Protein AF-A0A7Z9FCZ0-F1 (afdb_monomer_lite)

Structure (mmCIF, N/CA/C/O backbone):
data_AF-A0A7Z9FCZ0-F1
#
_entry.id   AF-A0A7Z9FCZ0-F1
#
loop_
_atom_site.group_PDB
_atom_site.id
_atom_site.type_symbol
_atom_site.label_atom_id
_atom_site.label_alt_id
_atom_site.label_comp_id
_atom_site.label_asym_id
_atom_site.label_entity_id
_atom_site.label_seq_id
_atom_site.pdbx_PDB_ins_code
_atom_site.Cartn_x
_atom_site.Cartn_y
_atom_site.Cartn_z
_atom_site.occupancy
_atom_site.B_iso_or_equiv
_atom_site.auth_seq_id
_atom_site.auth_comp_id
_atom_site.auth_asym_id
_atom_site.auth_atom_id
_atom_site.pdbx_PDB_model_num
ATOM 1 N N . MET A 1 1 ? 0.959 0.748 40.251 1.00 44.72 1 MET A N 1
ATOM 2 C CA . MET A 1 1 ? 0.040 1.070 39.130 1.00 44.72 1 MET A CA 1
ATOM 3 C C . MET A 1 1 ? 0.692 1.973 38.069 1.00 44.72 1 MET A C 1
ATOM 5 O O . MET A 1 1 ? 0.013 2.817 37.505 1.00 44.72 1 MET A O 1
ATOM 9 N N . LYS A 1 2 ? 1.994 1.824 37.773 1.00 45.88 2 LYS A N 1
ATOM 10 C CA . LYS A 1 2 ? 2.674 2.591 36.705 1.00 45.88 2 LYS A CA 1
ATOM 11 C C . LYS A 1 2 ? 3.255 1.706 35.593 1.00 45.88 2 LYS A C 1
ATOM 13 O O . LYS A 1 2 ? 3.647 2.221 34.556 1.00 45.88 2 LYS A O 1
ATOM 18 N N . ASP A 1 3 ? 3.238 0.386 35.776 1.00 45.72 3 ASP A N 1
ATOM 19 C CA . ASP A 1 3 ? 3.978 -0.543 34.913 1.00 45.72 3 ASP A CA 1
ATOM 20 C C . ASP A 1 3 ? 3.129 -1.150 33.781 1.00 45.72 3 ASP A C 1
ATOM 22 O O . ASP A 1 3 ? 3.671 -1.578 32.771 1.00 45.72 3 ASP A O 1
ATOM 26 N N . LEU A 1 4 ? 1.796 -1.083 33.878 1.00 50.44 4 LEU A N 1
ATOM 27 C CA . LEU A 1 4 ? 0.862 -1.572 32.846 1.00 50.44 4 LEU A CA 1
ATOM 28 C C . LEU A 1 4 ? 0.690 -0.616 31.651 1.00 50.44 4 LEU A C 1
ATOM 30 O O . LEU A 1 4 ? 0.160 -1.004 30.612 1.00 50.44 4 LEU A O 1
ATOM 34 N N . GLN A 1 5 ? 1.137 0.638 31.775 1.00 45.31 5 GLN A N 1
ATOM 35 C CA . GLN A 1 5 ? 1.022 1.626 30.696 1.00 45.31 5 GLN A CA 1
ATOM 36 C C . GLN A 1 5 ? 2.144 1.505 29.654 1.00 45.31 5 GLN A C 1
ATOM 38 O O . GLN A 1 5 ? 1.934 1.871 28.502 1.00 45.31 5 GLN A O 1
ATOM 43 N N . ARG A 1 6 ? 3.306 0.933 30.010 1.00 40.75 6 ARG A N 1
ATOM 44 C CA . ARG A 1 6 ? 4.432 0.782 29.070 1.00 40.75 6 ARG A CA 1
ATOM 45 C C . ARG A 1 6 ? 4.259 -0.355 28.067 1.00 40.75 6 ARG A C 1
ATOM 47 O O . ARG A 1 6 ? 4.823 -0.275 26.983 1.00 40.75 6 ARG A O 1
ATOM 54 N N . GLU A 1 7 ? 3.481 -1.388 28.382 1.00 40.19 7 GLU A N 1
ATOM 55 C CA . GLU A 1 7 ? 3.281 -2.509 27.449 1.00 40.19 7 GLU A CA 1
ATOM 56 C C . GLU A 1 7 ? 2.346 -2.154 26.281 1.00 40.19 7 GLU A C 1
ATOM 58 O O . GLU A 1 7 ? 2.500 -2.695 25.187 1.00 40.19 7 GLU A O 1
ATOM 63 N N . ASN A 1 8 ? 1.435 -1.190 26.463 1.00 42.41 8 ASN A N 1
ATOM 64 C CA . ASN A 1 8 ? 0.514 -0.767 25.402 1.00 42.41 8 ASN A CA 1
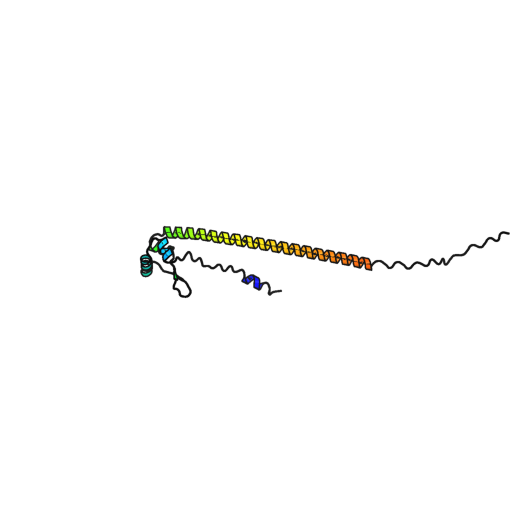ATOM 65 C C . ASN A 1 8 ? 1.132 0.220 24.394 1.00 42.41 8 ASN A C 1
ATOM 67 O O . ASN A 1 8 ? 0.660 0.298 23.261 1.00 42.41 8 ASN A O 1
ATOM 71 N N . GLU A 1 9 ? 2.208 0.932 24.746 1.00 40.06 9 GLU A N 1
ATOM 72 C CA . GLU A 1 9 ? 2.898 1.827 23.800 1.00 40.06 9 GLU A CA 1
ATOM 73 C C . GLU A 1 9 ? 3.784 1.075 22.795 1.00 40.06 9 GLU A C 1
ATOM 75 O O . GLU A 1 9 ? 4.029 1.569 21.695 1.00 40.06 9 GLU A O 1
ATOM 80 N N . VAL A 1 10 ? 4.231 -0.143 23.119 1.00 42.66 10 VAL A N 1
ATOM 81 C CA . VAL A 1 10 ? 5.144 -0.908 22.249 1.00 42.66 10 VAL A CA 1
ATOM 82 C C . VAL A 1 10 ? 4.412 -1.572 21.070 1.00 42.66 10 VAL A C 1
ATOM 84 O O . VAL A 1 10 ? 5.037 -1.886 20.060 1.00 42.66 10 VAL A O 1
ATOM 87 N N . GLN A 1 11 ? 3.085 -1.739 21.133 1.00 42.06 11 GLN A N 1
ATOM 88 C CA . GLN A 1 11 ? 2.308 -2.417 20.078 1.00 42.06 11 GLN A CA 1
ATOM 89 C C . GLN A 1 11 ? 1.640 -1.480 19.058 1.00 42.06 11 GLN A C 1
ATOM 91 O O . GLN A 1 11 ? 1.060 -1.957 18.083 1.00 42.06 11 GLN A O 1
ATOM 96 N N . LEU A 1 12 ? 1.748 -0.159 19.226 1.00 45.47 12 LEU A N 1
ATOM 97 C CA . LEU A 1 12 ? 1.134 0.835 18.333 1.00 45.47 12 LEU A CA 1
ATOM 98 C C . LEU A 1 12 ? 2.136 1.552 17.428 1.00 45.47 12 LEU A C 1
ATOM 100 O O . LEU A 1 12 ? 1.851 2.628 16.909 1.00 45.47 12 LEU A O 1
ATOM 104 N N . GLN A 1 13 ? 3.286 0.941 17.157 1.00 33.94 13 GLN A N 1
ATOM 105 C CA . GLN A 1 13 ? 3.918 1.194 15.874 1.00 33.94 13 GLN A CA 1
ATOM 106 C C . GLN A 1 13 ? 3.307 0.207 14.886 1.00 33.94 13 GLN A C 1
ATOM 108 O O . GLN A 1 13 ? 3.747 -0.947 14.842 1.00 33.94 13 GLN A O 1
ATOM 113 N N . PRO A 1 14 ? 2.351 0.610 14.021 1.00 38.84 14 PRO A N 1
ATOM 114 C CA . PRO A 1 14 ? 2.352 -0.008 12.718 1.00 38.84 14 PRO A CA 1
ATOM 115 C C . PRO A 1 14 ? 3.773 0.241 12.235 1.00 38.84 14 PRO A C 1
ATOM 117 O O . PRO A 1 14 ? 4.179 1.381 12.008 1.00 38.84 14 PRO A O 1
ATOM 120 N N . THR A 1 15 ? 4.574 -0.820 12.160 1.00 38.88 15 THR A N 1
ATOM 121 C CA . THR A 1 15 ? 5.740 -0.808 11.299 1.00 38.88 15 THR A CA 1
ATOM 122 C C . THR A 1 15 ? 5.134 -0.615 9.921 1.00 38.88 15 THR A C 1
ATOM 124 O O . THR A 1 15 ? 4.832 -1.575 9.213 1.00 38.88 15 THR A O 1
ATOM 127 N N . ILE A 1 16 ? 4.860 0.644 9.576 1.00 40.84 16 ILE A N 1
ATOM 128 C CA . ILE A 1 16 ? 4.690 1.097 8.220 1.00 40.84 16 ILE A CA 1
ATOM 129 C C . ILE A 1 16 ? 6.058 0.765 7.674 1.00 40.84 16 ILE A C 1
ATOM 131 O O . ILE A 1 16 ? 7.022 1.509 7.833 1.00 40.84 16 ILE A O 1
ATOM 135 N N . GLN A 1 17 ? 6.186 -0.457 7.163 1.00 39.50 17 GLN A N 1
ATOM 136 C CA . GLN A 1 17 ? 7.294 -0.811 6.325 1.00 39.50 17 GLN A CA 1
ATOM 137 C C . GLN A 1 17 ? 7.168 0.209 5.210 1.00 39.50 17 GLN A C 1
ATOM 139 O O . GLN A 1 17 ? 6.329 0.058 4.323 1.00 39.50 17 GLN A O 1
ATOM 144 N N . VAL A 1 18 ? 7.966 1.273 5.294 1.00 41.31 18 VAL A N 1
ATOM 145 C CA . VAL A 1 18 ? 8.220 2.232 4.225 1.00 41.31 18 VAL A CA 1
ATOM 146 C C . VAL A 1 18 ? 8.998 1.464 3.145 1.00 41.31 18 VAL A C 1
ATOM 148 O O . VAL A 1 18 ? 10.147 1.734 2.826 1.00 41.31 18 VAL A O 1
ATOM 151 N N . LYS A 1 19 ? 8.394 0.379 2.652 1.00 42.38 19 LYS A N 1
ATOM 152 C CA . LYS A 1 19 ? 8.820 -0.441 1.525 1.00 42.38 19 LYS A CA 1
ATOM 153 C C . LYS A 1 19 ? 8.356 0.188 0.221 1.00 42.38 19 LYS A C 1
ATOM 155 O O . LYS A 1 19 ? 8.890 -0.157 -0.826 1.00 42.38 19 LYS A O 1
ATOM 160 N N . GLN A 1 20 ? 7.408 1.120 0.280 1.00 43.50 20 GLN A N 1
ATOM 161 C CA . GLN A 1 20 ? 6.980 1.929 -0.853 1.00 43.50 20 GLN A CA 1
ATOM 162 C C . GLN A 1 20 ? 7.941 3.101 -1.058 1.00 43.50 20 GLN A C 1
ATOM 164 O O . GLN A 1 20 ? 7.569 4.267 -1.041 1.00 43.50 20 GLN A O 1
ATOM 169 N N . LEU A 1 21 ? 9.208 2.770 -1.317 1.00 44.69 21 LEU A N 1
ATOM 170 C CA . LEU A 1 21 ? 9.931 3.545 -2.317 1.00 44.69 21 LEU A CA 1
ATOM 171 C C . LEU A 1 21 ? 9.088 3.451 -3.600 1.00 44.69 21 LEU A C 1
ATOM 173 O O . LEU A 1 21 ? 8.718 2.326 -3.959 1.00 44.69 21 LEU A O 1
ATOM 177 N N . PRO A 1 22 ? 8.746 4.572 -4.262 1.00 52.84 22 PRO A N 1
ATOM 178 C CA . PRO A 1 22 ? 7.967 4.540 -5.496 1.00 52.84 22 PRO A CA 1
ATOM 179 C C . PRO A 1 22 ? 8.605 3.519 -6.446 1.00 52.84 22 PRO A C 1
ATOM 181 O O . PRO A 1 22 ? 9.811 3.568 -6.694 1.00 52.84 22 PRO A O 1
ATOM 184 N N . LEU A 1 23 ? 7.800 2.521 -6.829 1.00 69.06 23 LEU A N 1
ATOM 185 C CA . LEU A 1 23 ? 8.176 1.185 -7.303 1.00 69.06 23 LEU A CA 1
ATOM 186 C C . LEU A 1 23 ? 9.570 1.086 -7.943 1.00 69.06 23 LEU A C 1
ATOM 188 O O . LEU A 1 23 ? 9.759 1.327 -9.132 1.00 69.06 23 LEU A O 1
ATOM 192 N N . LEU A 1 24 ? 10.549 0.630 -7.164 1.00 78.31 24 LEU A N 1
ATOM 193 C CA . LEU A 1 24 ? 11.839 0.210 -7.696 1.00 78.31 24 LEU A CA 1
ATOM 194 C C . LEU A 1 24 ? 11.690 -1.166 -8.370 1.00 78.31 24 LEU A C 1
ATOM 196 O O . LEU A 1 24 ? 11.610 -2.210 -7.712 1.00 78.31 24 LEU A O 1
ATOM 200 N N . LEU A 1 25 ? 11.650 -1.165 -9.702 1.00 80.00 25 LEU A N 1
ATOM 201 C CA . LEU A 1 25 ? 11.354 -2.345 -10.514 1.00 80.00 25 LEU A CA 1
ATOM 202 C C . LEU A 1 25 ? 12.567 -3.258 -10.680 1.00 80.00 25 LEU A C 1
ATOM 204 O O . LEU A 1 25 ? 13.718 -2.815 -10.702 1.00 80.00 25 LEU A O 1
ATOM 208 N N . ARG A 1 26 ? 12.315 -4.567 -10.798 1.00 86.19 26 ARG A N 1
ATOM 209 C CA . ARG A 1 26 ? 13.355 -5.528 -11.198 1.00 86.19 26 ARG A CA 1
ATOM 210 C C . ARG A 1 26 ? 13.725 -5.307 -12.668 1.00 86.19 26 ARG A C 1
ATOM 212 O O . ARG A 1 26 ? 12.834 -4.973 -13.441 1.00 86.19 26 ARG A O 1
ATOM 219 N N . PRO A 1 27 ? 14.967 -5.628 -13.083 1.00 86.19 27 PRO A N 1
ATOM 220 C CA . PRO A 1 27 ? 15.397 -5.513 -14.476 1.00 86.19 27 PRO A CA 1
ATOM 221 C C . PRO A 1 27 ? 14.393 -6.091 -15.485 1.00 86.19 27 PRO A C 1
ATOM 223 O O . PRO A 1 27 ? 14.041 -5.413 -16.438 1.00 86.19 27 PRO A O 1
ATOM 226 N N . LYS A 1 28 ? 13.864 -7.300 -15.237 1.00 85.31 28 LYS A N 1
ATOM 227 C CA . LYS A 1 28 ? 12.863 -7.936 -16.114 1.00 85.31 28 LYS A CA 1
ATOM 228 C C . LYS A 1 28 ? 11.563 -7.130 -16.235 1.00 85.31 28 LYS A C 1
ATOM 230 O O . LYS A 1 28 ? 11.093 -6.911 -17.338 1.00 85.31 28 LYS A O 1
ATOM 235 N N . GLN A 1 29 ? 11.040 -6.634 -15.114 1.00 82.88 29 GLN A N 1
ATOM 236 C CA . GLN A 1 29 ? 9.808 -5.836 -15.090 1.00 82.88 29 GLN A CA 1
ATOM 237 C C . GLN A 1 29 ? 10.000 -4.491 -15.796 1.00 82.88 29 GLN A C 1
ATOM 239 O O . GLN A 1 29 ? 9.113 -4.024 -16.493 1.00 82.88 29 GLN A O 1
ATOM 244 N N . THR A 1 30 ? 11.169 -3.866 -15.631 1.00 81.81 30 THR A N 1
ATOM 245 C CA . THR A 1 30 ? 11.529 -2.643 -16.357 1.00 81.81 30 THR A CA 1
ATOM 246 C C . THR A 1 30 ? 11.599 -2.897 -17.863 1.00 81.81 30 THR A C 1
ATOM 248 O O . THR A 1 30 ? 11.089 -2.100 -18.640 1.00 81.81 30 THR A O 1
ATOM 251 N N . CYS A 1 31 ? 12.198 -4.015 -18.275 1.00 84.75 31 CYS A N 1
ATOM 252 C CA . CYS A 1 31 ? 12.251 -4.426 -19.674 1.0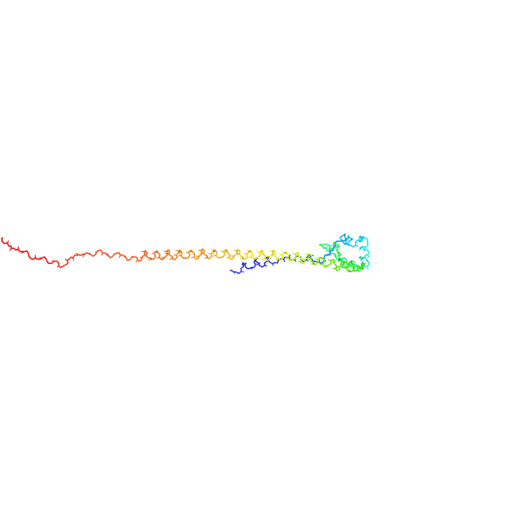0 84.75 31 CYS A CA 1
ATOM 253 C C . CYS A 1 31 ? 10.858 -4.622 -20.280 1.00 84.75 31 CYS A C 1
ATOM 255 O O . CYS A 1 31 ? 10.582 -4.073 -21.340 1.00 84.75 31 CYS A O 1
ATOM 257 N N . GLU A 1 32 ? 9.974 -5.336 -19.583 1.00 83.94 32 GLU A N 1
ATOM 258 C CA . GLU A 1 32 ? 8.585 -5.555 -20.007 1.00 83.94 32 GLU A CA 1
ATOM 259 C C . GLU A 1 32 ? 7.793 -4.244 -20.088 1.00 83.94 32 GLU A C 1
ATOM 261 O O . GLU A 1 32 ? 7.097 -4.011 -21.070 1.00 83.94 32 GLU A O 1
ATOM 266 N N . LEU A 1 33 ? 7.940 -3.360 -19.094 1.00 79.31 33 LEU A N 1
ATOM 267 C CA . LEU A 1 33 ? 7.199 -2.097 -19.026 1.00 79.31 33 LEU A CA 1
ATOM 268 C C . LEU A 1 33 ? 7.549 -1.137 -20.171 1.00 79.31 33 LEU A C 1
ATOM 270 O O . LEU A 1 33 ? 6.671 -0.461 -20.694 1.00 79.31 33 LEU A O 1
ATOM 274 N N . PHE A 1 34 ? 8.829 -1.061 -20.541 1.00 80.12 34 PHE A N 1
ATOM 275 C CA . PHE A 1 34 ? 9.313 -0.139 -21.574 1.00 80.12 34 PHE A CA 1
ATOM 276 C C . PHE A 1 34 ? 9.536 -0.809 -22.938 1.00 80.12 34 PHE A C 1
ATOM 278 O O . PHE A 1 34 ? 9.970 -0.139 -23.871 1.00 80.12 34 PHE A O 1
ATOM 285 N N . GLY A 1 35 ? 9.279 -2.115 -23.063 1.00 82.94 35 GLY A N 1
ATOM 286 C CA . GLY A 1 35 ? 9.537 -2.873 -24.290 1.00 82.94 35 GLY A CA 1
ATOM 287 C C . GLY A 1 35 ? 11.017 -2.904 -24.692 1.00 82.94 35 GLY A C 1
ATOM 288 O O . GLY A 1 35 ? 11.331 -2.915 -25.879 1.00 82.94 35 GLY A O 1
ATOM 289 N N . ILE A 1 36 ? 11.935 -2.873 -23.718 1.00 85.19 36 ILE A N 1
ATOM 290 C CA . ILE A 1 36 ? 13.387 -2.836 -23.956 1.00 85.19 36 ILE A CA 1
ATOM 291 C C . ILE A 1 36 ? 14.065 -4.142 -23.548 1.00 85.19 36 ILE A C 1
ATOM 293 O O . ILE A 1 36 ? 13.727 -4.751 -22.537 1.00 85.19 36 ILE A O 1
ATOM 297 N N . ASP A 1 37 ? 15.122 -4.523 -24.260 1.00 88.81 37 ASP A N 1
ATOM 298 C CA . ASP A 1 37 ? 15.940 -5.674 -23.878 1.00 88.81 37 ASP A CA 1
ATOM 299 C C . ASP A 1 37 ? 16.792 -5.415 -22.629 1.00 88.81 37 ASP A C 1
ATOM 301 O O . ASP A 1 37 ? 17.276 -4.306 -22.381 1.00 88.81 37 ASP A O 1
ATOM 305 N N . LEU A 1 38 ? 17.123 -6.488 -21.900 1.00 88.25 38 LEU A N 1
ATOM 306 C CA . LEU A 1 38 ? 18.075 -6.443 -20.778 1.00 88.25 38 LEU A CA 1
ATOM 307 C C . LEU A 1 38 ? 19.442 -5.875 -21.189 1.00 88.25 38 LEU A C 1
ATOM 309 O O . LEU A 1 38 ? 20.090 -5.183 -20.404 1.00 88.25 38 LEU A O 1
ATOM 313 N N . LYS A 1 39 ? 19.878 -6.137 -22.428 1.00 89.50 39 LYS A N 1
ATOM 314 C CA . LYS A 1 39 ? 21.118 -5.571 -22.980 1.00 89.50 39 LYS A CA 1
ATOM 315 C C . LYS A 1 39 ? 21.021 -4.055 -23.142 1.00 89.50 39 LYS A C 1
ATOM 317 O O . LYS A 1 39 ? 21.986 -3.359 -22.840 1.00 89.50 39 LYS A O 1
ATOM 322 N N . ALA A 1 40 ? 19.877 -3.544 -23.597 1.00 85.94 40 ALA A N 1
ATOM 323 C CA . ALA A 1 40 ? 19.646 -2.109 -23.733 1.00 85.94 40 ALA A CA 1
ATOM 324 C C . ALA A 1 40 ? 19.607 -1.437 -22.355 1.00 85.94 40 ALA A C 1
ATOM 326 O O . ALA A 1 40 ? 20.308 -0.451 -22.138 1.00 85.94 40 ALA A O 1
ATOM 327 N N . LEU A 1 41 ? 18.904 -2.039 -21.390 1.00 87.00 41 LEU A N 1
ATOM 328 C CA . LEU A 1 41 ? 18.886 -1.565 -20.006 1.00 87.00 41 LEU A CA 1
ATOM 329 C C . LEU A 1 41 ? 20.295 -1.534 -19.389 1.00 87.00 41 LEU A C 1
ATOM 331 O O . LEU A 1 41 ? 20.663 -0.565 -18.730 1.00 87.00 41 LEU A O 1
ATOM 335 N N . HIS A 1 42 ? 21.123 -2.548 -19.657 1.00 88.50 42 HIS A N 1
ATOM 336 C CA . HIS A 1 42 ? 22.512 -2.555 -19.201 1.00 88.50 42 HIS A CA 1
ATOM 337 C C . HIS A 1 42 ? 23.367 -1.479 -19.886 1.00 88.50 42 HIS A C 1
ATOM 339 O O . HIS A 1 42 ? 24.163 -0.829 -19.218 1.00 88.50 42 HIS A O 1
ATOM 345 N N . LYS A 1 43 ? 23.183 -1.225 -21.188 1.00 89.69 43 LYS A N 1
ATOM 346 C CA . LYS A 1 43 ? 23.863 -0.117 -21.886 1.00 89.69 43 LYS A CA 1
ATOM 347 C C . LYS A 1 43 ? 23.477 1.246 -21.308 1.00 89.69 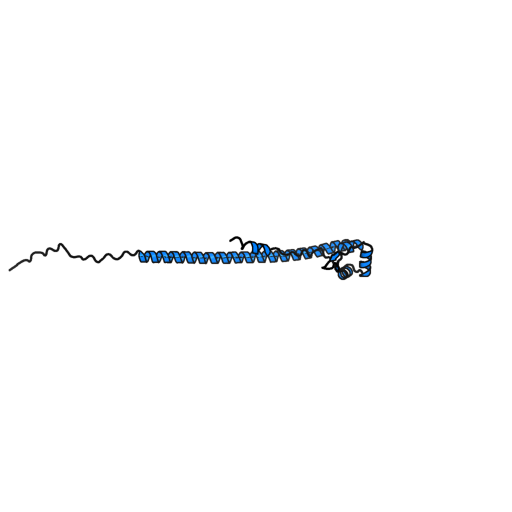43 LYS A C 1
ATOM 349 O O . LYS A 1 43 ? 24.339 2.113 -21.177 1.00 89.69 43 LYS A O 1
ATOM 354 N N . LEU A 1 44 ? 22.214 1.438 -20.931 1.00 86.19 44 LEU A N 1
ATOM 355 C CA . LEU A 1 44 ? 21.751 2.655 -20.255 1.00 86.19 44 LEU A CA 1
ATOM 356 C C . LEU A 1 44 ? 22.384 2.823 -18.867 1.00 86.19 44 LEU A C 1
ATOM 358 O O . LEU A 1 44 ? 22.696 3.943 -18.467 1.00 86.19 44 LEU A O 1
ATOM 362 N N . GLU A 1 45 ? 22.623 1.718 -18.160 1.00 87.75 45 GLU A N 1
ATOM 363 C CA . GLU A 1 45 ? 23.341 1.721 -16.883 1.00 87.75 45 GLU A CA 1
ATOM 364 C C . GLU A 1 45 ? 24.831 2.045 -17.064 1.00 87.75 45 GLU A C 1
ATOM 366 O O . GLU A 1 45 ? 25.352 2.941 -16.405 1.00 87.75 45 GLU A O 1
ATOM 371 N N . THR A 1 46 ? 25.511 1.374 -17.997 1.00 86.88 46 THR A N 1
ATOM 372 C CA . THR A 1 46 ? 26.945 1.575 -18.267 1.00 86.88 46 THR A CA 1
ATOM 373 C C . THR A 1 46 ? 27.243 2.966 -18.827 1.00 86.88 46 THR A C 1
ATOM 375 O O . THR A 1 46 ? 28.273 3.547 -18.506 1.00 86.88 46 THR A O 1
ATOM 378 N N . SER A 1 47 ? 26.333 3.532 -19.623 1.00 86.00 47 SER A N 1
ATOM 379 C CA . SER A 1 47 ? 26.442 4.913 -20.123 1.00 86.00 47 SER A CA 1
ATOM 380 C C . SER A 1 47 ? 26.103 5.982 -19.077 1.00 86.00 47 SER A C 1
ATOM 382 O O . SER A 1 47 ? 26.175 7.169 -19.382 1.00 86.00 47 SER A O 1
ATOM 384 N N . GLY A 1 48 ? 25.711 5.593 -17.859 1.00 83.62 48 GLY A N 1
ATOM 385 C CA . GLY A 1 48 ? 25.398 6.516 -16.767 1.00 83.62 48 GLY A CA 1
ATOM 386 C C . GLY A 1 48 ? 24.047 7.228 -16.886 1.00 83.62 48 GLY A C 1
ATOM 387 O O . GLY A 1 48 ? 23.707 8.017 -16.007 1.00 83.62 48 GLY A O 1
ATOM 388 N N . ARG A 1 49 ? 23.249 6.939 -17.923 1.00 81.06 49 ARG A N 1
ATOM 389 C CA . ARG A 1 49 ? 21.921 7.548 -18.126 1.00 81.06 49 ARG A CA 1
ATOM 390 C C . ARG A 1 49 ? 20.886 7.054 -17.117 1.00 81.06 49 ARG A C 1
ATOM 392 O O . ARG A 1 49 ? 19.972 7.791 -16.765 1.00 81.06 49 ARG A O 1
ATOM 399 N N . VAL A 1 50 ? 21.031 5.818 -16.639 1.00 84.50 50 VAL A N 1
ATOM 400 C CA . VAL A 1 50 ? 20.158 5.224 -15.619 1.00 84.50 50 VAL A CA 1
ATOM 401 C C . VAL A 1 50 ? 21.009 4.653 -14.493 1.00 84.50 50 VAL A C 1
ATOM 403 O O . VAL A 1 50 ? 21.912 3.858 -14.726 1.00 84.50 50 VAL A O 1
ATOM 406 N N . LYS A 1 51 ? 20.691 4.995 -13.242 1.00 85.94 51 LYS A N 1
ATOM 407 C CA . LYS A 1 51 ? 21.376 4.437 -12.071 1.00 85.94 51 LYS A CA 1
ATOM 408 C C . LYS A 1 51 ? 20.530 3.351 -11.412 1.00 85.94 51 LYS A C 1
ATOM 410 O O . LYS A 1 51 ? 19.409 3.610 -10.977 1.00 85.94 51 LYS A O 1
ATOM 415 N N . ALA A 1 52 ? 21.083 2.144 -11.302 1.00 85.75 52 ALA A N 1
ATOM 416 C CA . ALA A 1 52 ? 20.453 1.061 -10.558 1.00 85.75 52 ALA A CA 1
ATOM 417 C C . ALA A 1 52 ? 20.643 1.252 -9.044 1.00 85.75 52 ALA A C 1
ATOM 419 O O . ALA A 1 52 ? 21.764 1.398 -8.550 1.00 85.75 52 ALA A O 1
ATOM 420 N N . VAL A 1 53 ? 19.549 1.180 -8.290 1.00 84.25 53 VAL A N 1
ATOM 421 C CA . VAL A 1 53 ? 19.570 1.079 -6.830 1.00 84.25 53 VAL A CA 1
ATOM 422 C C . VAL A 1 53 ? 19.821 -0.377 -6.456 1.00 84.25 53 VAL A C 1
ATOM 424 O O . VAL A 1 53 ? 19.136 -1.283 -6.927 1.00 84.25 53 VAL A O 1
ATOM 427 N N . ARG A 1 54 ? 20.816 -0.623 -5.607 1.00 83.25 54 ARG A N 1
ATOM 428 C CA . ARG A 1 54 ? 21.172 -1.974 -5.162 1.00 83.25 54 ARG A CA 1
ATOM 429 C C . ARG A 1 54 ? 20.564 -2.258 -3.790 1.00 83.25 54 ARG A C 1
ATOM 431 O O . ARG A 1 54 ? 20.921 -1.595 -2.822 1.00 83.25 54 ARG A O 1
ATOM 438 N N . ILE A 1 55 ? 19.676 -3.249 -3.707 1.00 76.31 55 ILE A N 1
ATOM 439 C CA . ILE A 1 55 ? 18.913 -3.594 -2.494 1.00 76.31 55 ILE A CA 1
ATOM 440 C C . ILE A 1 55 ? 19.267 -5.010 -2.004 1.00 76.31 55 ILE A C 1
ATOM 442 O O . ILE A 1 55 ? 19.643 -5.888 -2.787 1.00 76.31 55 ILE A O 1
ATOM 446 N N . GLY A 1 56 ? 19.144 -5.237 -0.692 1.00 71.81 56 GLY A N 1
ATOM 447 C CA . GLY A 1 56 ? 19.286 -6.539 -0.032 1.00 71.81 56 GLY A CA 1
ATOM 448 C C . GLY A 1 56 ? 20.576 -6.686 0.785 1.00 71.81 56 GLY A C 1
ATOM 449 O O . GLY A 1 56 ? 21.482 -5.862 0.645 1.00 71.81 56 GLY A O 1
ATOM 450 N N . PRO A 1 57 ? 20.697 -7.759 1.597 1.00 59.00 57 PRO A N 1
ATOM 451 C CA . PRO A 1 57 ? 21.763 -7.934 2.598 1.00 59.00 57 PRO A CA 1
ATOM 452 C C . PRO A 1 57 ? 23.186 -7.990 2.015 1.00 59.00 57 PRO A C 1
ATOM 454 O O . PRO A 1 57 ? 24.159 -7.927 2.754 1.00 59.00 57 PRO A O 1
ATOM 457 N N . LYS A 1 58 ? 23.323 -8.070 0.685 1.00 69.50 58 LYS A N 1
ATOM 458 C CA . LYS A 1 58 ? 24.605 -8.044 -0.036 1.00 69.50 58 LYS A CA 1
ATOM 459 C C . LYS A 1 58 ? 24.657 -7.021 -1.185 1.00 69.50 58 LYS A C 1
ATOM 461 O O . LYS A 1 58 ? 25.550 -7.095 -2.019 1.00 69.50 58 LYS A O 1
ATOM 466 N N . LYS A 1 59 ? 23.687 -6.096 -1.289 1.00 69.19 59 LYS A N 1
ATOM 467 C CA . LYS A 1 59 ? 23.567 -5.122 -2.404 1.00 69.19 59 LYS A CA 1
ATOM 468 C C . LYS A 1 59 ? 23.621 -5.770 -3.806 1.00 69.19 59 LYS A C 1
ATOM 470 O O . LYS A 1 59 ? 24.117 -5.172 -4.756 1.00 69.19 59 LYS A O 1
ATOM 475 N N . VAL A 1 60 ? 23.118 -6.998 -3.949 1.00 71.69 60 VAL A N 1
ATOM 476 C CA . VAL A 1 60 ? 23.177 -7.749 -5.221 1.00 71.69 60 VAL A CA 1
ATOM 477 C C . VAL A 1 60 ? 21.973 -7.446 -6.114 1.00 71.69 60 VAL A C 1
ATOM 479 O O . VAL A 1 60 ? 22.084 -7.467 -7.338 1.00 71.69 60 VAL A O 1
ATOM 482 N N . GLN A 1 61 ? 20.809 -7.136 -5.534 1.00 80.81 61 GLN A N 1
ATOM 483 C CA . GLN A 1 61 ? 19.591 -6.971 -6.323 1.00 80.81 61 GLN A CA 1
ATOM 484 C C . GLN A 1 61 ? 19.542 -5.576 -6.937 1.00 80.81 61 GLN A C 1
ATOM 486 O O . GLN A 1 61 ? 19.327 -4.592 -6.229 1.00 80.81 61 GLN A O 1
ATOM 491 N N . ARG A 1 62 ? 19.708 -5.500 -8.259 1.00 84.31 62 ARG A N 1
ATOM 492 C CA . ARG A 1 62 ? 19.508 -4.264 -9.020 1.00 84.31 62 ARG A CA 1
ATOM 493 C C . ARG A 1 62 ? 18.027 -3.937 -9.093 1.00 84.31 62 ARG A C 1
ATOM 495 O O . ARG A 1 62 ? 17.210 -4.812 -9.384 1.00 84.31 62 ARG A O 1
ATOM 502 N N . ARG A 1 63 ? 17.702 -2.676 -8.849 1.00 86.00 63 ARG A N 1
ATOM 503 C CA . ARG A 1 63 ? 16.374 -2.118 -9.040 1.00 86.00 63 ARG A CA 1
ATOM 504 C C . ARG A 1 63 ? 16.462 -0.796 -9.778 1.00 86.00 63 ARG A C 1
ATOM 506 O O . ARG A 1 63 ? 17.361 -0.004 -9.507 1.00 86.00 63 ARG A O 1
ATOM 513 N N . TYR A 1 64 ? 15.529 -0.558 -10.684 1.00 84.62 64 TYR A N 1
ATOM 514 C CA . TYR A 1 64 ? 15.514 0.634 -11.520 1.00 84.62 64 TYR A CA 1
ATOM 515 C C . TYR A 1 64 ? 14.313 1.503 -11.169 1.00 84.62 64 TYR A C 1
ATOM 517 O O . TYR A 1 64 ? 13.225 0.991 -10.909 1.00 84.62 64 TYR A O 1
ATOM 525 N N . SER A 1 65 ? 14.527 2.818 -11.162 1.00 81.75 65 SER A N 1
ATOM 526 C CA . SER A 1 65 ? 13.432 3.784 -11.102 1.00 81.75 65 SER A CA 1
ATOM 527 C C . SER A 1 65 ? 12.787 3.880 -12.490 1.00 81.75 65 SER A C 1
ATOM 529 O O . SER A 1 65 ? 13.501 4.215 -13.441 1.00 81.75 65 SER A O 1
ATOM 531 N N . PRO A 1 66 ? 11.474 3.621 -12.632 1.00 78.31 66 PRO A N 1
ATOM 532 C CA . PRO A 1 66 ? 10.761 3.766 -13.901 1.00 78.31 66 PRO A CA 1
ATOM 533 C C . PRO A 1 66 ? 10.900 5.175 -14.475 1.00 78.31 66 PRO A C 1
ATOM 535 O O . PRO A 1 66 ? 11.109 5.333 -15.670 1.00 78.31 66 PRO A O 1
ATOM 538 N N . VAL A 1 67 ? 10.894 6.193 -13.610 1.00 78.00 67 VAL A N 1
ATOM 539 C CA . VAL A 1 67 ? 11.062 7.601 -13.999 1.00 78.00 67 VAL A CA 1
ATOM 540 C C . VAL A 1 67 ? 12.432 7.851 -14.623 1.00 78.00 67 VAL A C 1
ATOM 542 O O . VAL A 1 67 ? 12.538 8.523 -15.643 1.00 78.00 67 VAL A O 1
ATOM 545 N N . ALA A 1 68 ? 13.493 7.292 -14.037 1.00 81.25 68 ALA A N 1
ATOM 546 C CA . ALA A 1 68 ? 14.842 7.449 -14.576 1.00 81.25 68 ALA A CA 1
ATOM 547 C C . ALA A 1 68 ? 15.003 6.739 -15.929 1.00 81.25 68 ALA A C 1
ATOM 549 O O . ALA A 1 68 ? 15.670 7.253 -16.822 1.00 81.25 68 ALA A O 1
ATOM 550 N N . VAL A 1 69 ? 14.383 5.566 -16.083 1.00 82.81 69 VAL A N 1
ATOM 551 C CA . VAL A 1 69 ? 14.417 4.798 -17.335 1.00 82.81 69 VAL A CA 1
ATOM 552 C C . VAL A 1 69 ? 13.618 5.504 -18.427 1.00 82.81 69 VAL A C 1
ATOM 554 O O . VAL A 1 69 ? 14.120 5.644 -19.536 1.00 82.81 69 VAL A O 1
ATOM 557 N N . ALA A 1 70 ? 12.432 6.020 -18.106 1.00 82.12 70 ALA A N 1
ATOM 558 C CA . ALA A 1 70 ? 11.617 6.790 -19.036 1.00 82.12 70 ALA A CA 1
ATOM 559 C C . ALA A 1 70 ? 12.342 8.044 -19.539 1.00 82.12 70 ALA A C 1
ATOM 561 O O . ALA A 1 70 ? 12.415 8.248 -20.748 1.00 82.12 70 ALA A O 1
ATOM 562 N N . LYS A 1 71 ? 12.977 8.799 -18.630 1.00 82.62 71 LYS A N 1
ATOM 563 C CA . LYS A 1 71 ? 13.823 9.956 -18.970 1.00 82.62 71 LYS A CA 1
ATOM 564 C C . LYS A 1 71 ? 14.967 9.590 -19.901 1.00 82.62 71 LYS A C 1
ATOM 566 O O . LYS A 1 71 ? 15.224 10.278 -20.881 1.00 82.62 71 LYS A O 1
ATOM 571 N N . ALA A 1 72 ? 15.646 8.477 -19.630 1.00 83.81 72 ALA A N 1
ATOM 572 C CA . ALA A 1 72 ? 16.747 8.014 -20.470 1.00 83.81 72 ALA A CA 1
ATOM 573 C C . ALA A 1 72 ? 16.300 7.545 -21.867 1.00 83.81 72 ALA A C 1
ATOM 575 O O . ALA A 1 72 ? 17.115 7.537 -22.792 1.00 83.81 72 ALA A O 1
ATOM 576 N N . LEU A 1 73 ? 15.033 7.146 -22.004 1.00 82.06 73 LEU A N 1
ATOM 577 C CA . LEU A 1 73 ? 14.406 6.709 -23.251 1.00 82.06 73 LEU A CA 1
ATOM 578 C C . LEU A 1 73 ? 13.618 7.824 -23.963 1.00 82.06 73 LEU A C 1
ATOM 580 O O . LEU A 1 73 ? 13.170 7.605 -25.083 1.00 82.06 73 LEU A O 1
ATOM 584 N N . GLY A 1 74 ? 13.452 9.000 -23.345 1.00 79.75 74 GLY A N 1
ATOM 585 C CA . GLY A 1 74 ? 12.669 10.112 -23.896 1.00 79.75 74 GLY A CA 1
ATOM 586 C C . GLY A 1 74 ? 11.150 9.902 -23.849 1.00 79.75 74 GLY A C 1
ATOM 587 O O . GLY A 1 74 ? 10.424 10.517 -24.623 1.00 79.75 74 GLY A O 1
ATOM 588 N N . VAL A 1 75 ? 10.659 9.031 -22.962 1.00 78.94 75 VAL A N 1
ATOM 589 C CA . VAL A 1 75 ? 9.227 8.707 -22.798 1.00 78.94 75 VAL A CA 1
ATOM 590 C C . VAL A 1 75 ? 8.678 9.260 -21.479 1.00 78.94 75 VAL A C 1
ATOM 592 O O . VAL A 1 75 ? 8.032 8.556 -20.706 1.00 78.94 75 VAL A O 1
ATOM 595 N N . ASP A 1 76 ? 8.941 10.535 -21.199 1.00 70.12 76 ASP A N 1
ATOM 596 C CA . ASP A 1 76 ? 8.627 11.174 -19.910 1.00 70.12 76 ASP A CA 1
ATOM 597 C C . ASP A 1 76 ? 7.140 11.105 -19.535 1.00 70.12 76 ASP A C 1
ATOM 599 O O . ASP A 1 76 ? 6.803 10.790 -18.392 1.00 70.12 76 ASP A O 1
ATOM 603 N N . LEU A 1 77 ? 6.252 11.253 -20.522 1.00 63.75 77 LEU A N 1
ATOM 604 C CA . LEU A 1 77 ? 4.799 11.119 -20.352 1.00 63.75 77 LEU A CA 1
ATOM 605 C C . LEU A 1 77 ? 4.384 9.733 -19.819 1.00 63.75 77 LEU A C 1
ATOM 607 O O . LEU A 1 77 ? 3.433 9.616 -19.049 1.00 63.75 77 LEU A O 1
ATOM 611 N N . MET A 1 78 ? 5.107 8.666 -20.183 1.00 65.31 78 MET A N 1
ATOM 612 C CA . MET A 1 78 ? 4.864 7.315 -19.654 1.00 65.31 78 MET A CA 1
ATOM 613 C C . MET A 1 78 ? 5.278 7.196 -18.185 1.00 65.31 78 MET A C 1
ATOM 615 O O . MET A 1 78 ? 4.602 6.515 -17.414 1.00 65.31 78 MET A O 1
ATOM 619 N N . ALA A 1 79 ? 6.357 7.867 -17.771 1.00 63.72 79 ALA A N 1
ATOM 620 C CA . ALA A 1 79 ? 6.749 7.896 -16.365 1.00 63.72 79 ALA A CA 1
ATOM 621 C C . ALA A 1 79 ? 5.739 8.649 -15.508 1.00 63.72 79 ALA A C 1
ATOM 623 O O . ALA A 1 79 ? 5.368 8.144 -14.451 1.00 63.72 79 ALA A O 1
ATO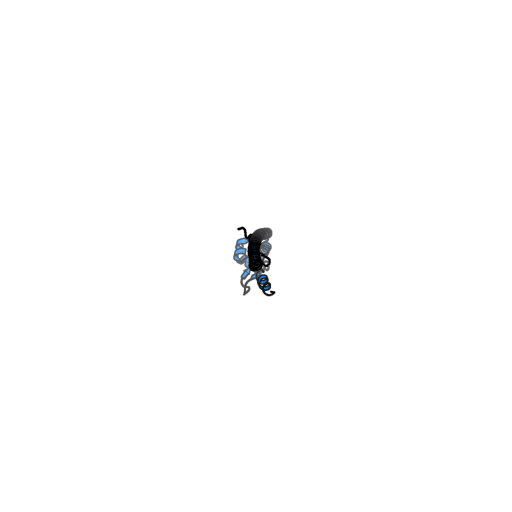M 624 N N . GLU A 1 80 ? 5.274 9.809 -15.965 1.00 60.03 80 GLU A N 1
ATOM 625 C CA . GLU A 1 80 ? 4.253 10.585 -15.263 1.00 60.03 80 GLU A CA 1
ATOM 626 C C . GLU A 1 80 ? 2.976 9.758 -15.086 1.00 60.03 80 GLU A C 1
ATOM 628 O O . GLU A 1 80 ? 2.540 9.543 -13.954 1.00 60.03 80 GLU A O 1
ATOM 633 N N . ASN A 1 81 ? 2.466 9.156 -16.164 1.00 61.09 81 ASN A N 1
ATOM 634 C CA . ASN A 1 81 ? 1.285 8.293 -16.108 1.00 61.09 81 ASN A CA 1
ATOM 635 C C . ASN A 1 81 ? 1.474 7.087 -15.179 1.00 61.09 81 ASN A C 1
ATOM 637 O O . ASN A 1 81 ? 0.594 6.780 -14.376 1.00 61.09 81 ASN A O 1
ATOM 641 N N . TYR A 1 82 ? 2.633 6.427 -15.224 1.00 65.56 82 TYR A N 1
ATOM 642 C CA . TYR A 1 82 ? 2.924 5.304 -14.334 1.00 65.56 82 TYR A CA 1
ATOM 643 C C . TYR A 1 82 ? 2.981 5.732 -12.862 1.00 65.56 82 TYR A C 1
ATOM 645 O O . TYR A 1 82 ? 2.446 5.041 -11.996 1.00 65.56 82 TYR A O 1
ATOM 653 N N . THR A 1 83 ? 3.599 6.879 -12.561 1.00 65.38 83 THR A N 1
ATOM 654 C CA . THR A 1 83 ? 3.638 7.404 -11.189 1.00 65.38 83 THR A CA 1
ATOM 655 C C . THR A 1 83 ? 2.264 7.815 -10.677 1.00 65.38 83 THR A C 1
ATOM 657 O O . THR A 1 83 ? 1.9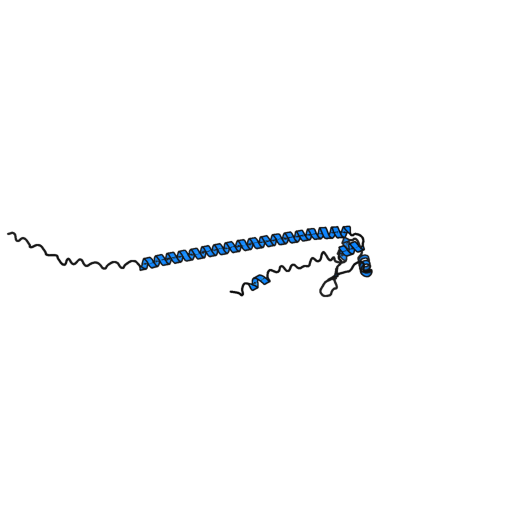65 7.565 -9.512 1.00 65.38 83 THR A O 1
ATOM 660 N N . LEU A 1 84 ? 1.412 8.376 -11.539 1.00 63.06 84 LEU A N 1
ATOM 661 C CA . LEU A 1 84 ? 0.039 8.735 -11.194 1.00 63.06 84 LEU A CA 1
ATOM 662 C C . LEU A 1 84 ? -0.800 7.491 -10.896 1.00 63.06 84 LEU A C 1
ATOM 664 O O . LEU A 1 84 ? -1.427 7.425 -9.843 1.00 63.06 84 LEU A O 1
ATOM 668 N N . VAL A 1 85 ? -0.763 6.476 -11.764 1.00 64.56 85 VAL A N 1
ATOM 669 C CA . VAL A 1 85 ? -1.511 5.223 -11.563 1.00 64.56 85 VAL A CA 1
ATOM 670 C C . VAL A 1 85 ? -1.040 4.501 -10.299 1.00 64.56 85 VAL A C 1
ATOM 672 O O . VAL A 1 85 ? -1.854 4.175 -9.436 1.00 64.56 85 VAL A O 1
ATOM 675 N N . ALA A 1 86 ? 0.275 4.336 -10.127 1.00 65.50 86 ALA A N 1
ATOM 676 C CA . ALA A 1 86 ? 0.833 3.723 -8.924 1.00 65.50 86 ALA A CA 1
ATOM 677 C C . ALA A 1 86 ? 0.504 4.525 -7.651 1.00 65.50 86 ALA A C 1
ATOM 679 O O . ALA A 1 86 ? 0.273 3.937 -6.594 1.00 65.50 86 ALA A O 1
ATOM 680 N N . GLY A 1 87 ? 0.466 5.858 -7.744 1.00 64.25 87 GLY A N 1
ATOM 681 C CA . GLY A 1 87 ? 0.072 6.743 -6.651 1.00 64.25 87 GLY A CA 1
ATOM 682 C C . GLY A 1 87 ? -1.402 6.598 -6.270 1.00 64.25 87 GLY A C 1
ATOM 683 O O . GLY A 1 87 ? -1.716 6.538 -5.083 1.00 64.25 87 GLY A O 1
ATOM 684 N N . ILE A 1 88 ? -2.298 6.484 -7.255 1.00 68.38 88 ILE A N 1
ATOM 685 C CA . ILE A 1 88 ? -3.738 6.278 -7.038 1.00 68.38 88 ILE A CA 1
ATOM 686 C C . ILE A 1 88 ? -3.997 4.927 -6.369 1.00 68.38 88 ILE A C 1
ATOM 688 O O . ILE A 1 88 ? -4.735 4.864 -5.385 1.00 68.38 88 ILE A O 1
ATOM 692 N N . ASP A 1 89 ? -3.381 3.852 -6.863 1.00 69.19 89 ASP A N 1
ATOM 693 C CA . ASP A 1 89 ? -3.557 2.520 -6.279 1.00 69.19 89 ASP A CA 1
ATOM 694 C C . ASP A 1 89 ? -2.985 2.451 -4.859 1.00 69.19 89 ASP A C 1
ATOM 696 O O . ASP A 1 89 ? -3.613 1.882 -3.963 1.00 69.19 89 ASP A O 1
ATOM 700 N N . PHE A 1 90 ? -1.849 3.111 -4.618 1.00 70.94 90 PHE A N 1
ATOM 701 C CA . PHE A 1 90 ? -1.280 3.238 -3.282 1.00 70.94 90 PHE A CA 1
ATOM 702 C C . PHE A 1 90 ? -2.192 4.016 -2.326 1.00 70.94 90 PHE A C 1
ATOM 704 O O . PHE A 1 90 ? -2.452 3.557 -1.213 1.00 70.94 90 PHE A O 1
ATOM 711 N N . ALA A 1 91 ? -2.708 5.171 -2.754 1.00 69.50 91 ALA A N 1
ATOM 712 C CA . ALA A 1 91 ? -3.626 5.974 -1.954 1.00 69.50 91 ALA A CA 1
ATOM 713 C C . ALA A 1 91 ? -4.923 5.210 -1.645 1.00 69.50 91 ALA A C 1
ATOM 715 O O . ALA A 1 91 ? -5.424 5.275 -0.523 1.00 69.50 91 ALA A O 1
ATOM 716 N N . ARG A 1 92 ? -5.431 4.424 -2.604 1.00 72.69 92 ARG A N 1
ATOM 717 C CA . ARG A 1 92 ? -6.592 3.544 -2.411 1.00 72.69 92 ARG A CA 1
ATOM 718 C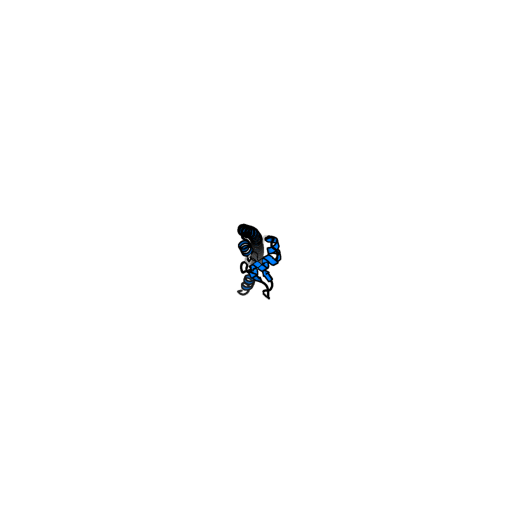 C . ARG A 1 92 ? -6.306 2.449 -1.382 1.00 72.69 92 ARG A C 1
ATOM 720 O O . ARG A 1 92 ? -7.122 2.231 -0.489 1.00 72.69 92 ARG A O 1
ATOM 727 N N . GLU A 1 93 ? -5.158 1.778 -1.478 1.00 72.19 93 GLU A N 1
ATOM 728 C CA . GLU A 1 93 ? -4.761 0.731 -0.528 1.00 72.19 93 GLU A CA 1
ATOM 729 C C . GLU A 1 93 ? -4.575 1.298 0.889 1.00 72.19 93 GLU A C 1
ATOM 731 O O . GLU A 1 93 ? -5.047 0.707 1.864 1.00 72.19 93 GLU A O 1
ATOM 736 N N . LEU A 1 94 ? -3.932 2.464 1.010 1.00 74.12 94 LEU A N 1
ATOM 737 C CA . LEU A 1 94 ? -3.803 3.177 2.280 1.00 74.12 94 LEU A CA 1
ATOM 738 C C . LEU A 1 94 ? -5.164 3.563 2.854 1.00 74.12 94 LEU A C 1
ATOM 740 O O . LEU A 1 94 ? -5.405 3.319 4.034 1.00 74.12 94 LEU A O 1
ATOM 744 N N . GLY A 1 95 ? -6.054 4.122 2.031 1.00 70.69 95 GLY A N 1
ATOM 745 C CA . GLY A 1 95 ? -7.407 4.491 2.441 1.00 70.69 95 GLY A CA 1
ATOM 746 C C . GLY A 1 95 ? -8.193 3.293 2.975 1.00 70.69 95 GLY A C 1
ATOM 747 O O . GLY A 1 95 ? -8.787 3.381 4.046 1.00 70.69 95 GLY A O 1
ATOM 748 N N . GLY A 1 96 ? -8.123 2.144 2.294 1.00 75.75 96 GLY A N 1
ATOM 749 C CA . GLY A 1 96 ? -8.770 0.908 2.743 1.00 75.75 96 GLY A CA 1
ATOM 750 C C . GLY A 1 96 ? -8.210 0.374 4.066 1.00 75.75 96 GLY A C 1
ATOM 751 O O . GLY A 1 96 ? -8.975 0.007 4.957 1.00 75.75 96 GLY A O 1
ATOM 752 N N . LYS A 1 97 ? -6.880 0.375 4.237 1.00 73.75 97 LYS A N 1
ATOM 753 C CA . LYS A 1 97 ? -6.242 -0.043 5.501 1.00 73.75 97 LYS A CA 1
ATOM 754 C C . LYS A 1 97 ? -6.573 0.900 6.652 1.00 73.75 97 LYS A C 1
ATOM 756 O O . LYS A 1 97 ? -6.805 0.432 7.765 1.00 73.75 97 LYS A O 1
ATOM 761 N N . LEU A 1 98 ? -6.593 2.207 6.395 1.00 73.44 98 LEU A N 1
ATOM 762 C CA . LEU A 1 98 ? -6.933 3.208 7.399 1.00 73.44 98 LEU A CA 1
ATOM 763 C C . LEU A 1 98 ? -8.392 3.064 7.840 1.00 73.44 98 LEU A C 1
ATOM 765 O O . LEU A 1 98 ? -8.637 3.015 9.040 1.00 73.44 98 LEU A O 1
ATOM 769 N N . ALA A 1 99 ? -9.323 2.914 6.893 1.00 71.88 99 ALA A N 1
ATOM 770 C CA . ALA A 1 99 ? -10.740 2.700 7.180 1.00 71.88 99 ALA A CA 1
ATOM 771 C C . ALA A 1 99 ? -10.979 1.412 7.989 1.00 71.88 99 ALA A C 1
ATOM 773 O O . ALA A 1 99 ? -11.651 1.431 9.019 1.00 71.88 99 ALA A O 1
ATOM 774 N N . GLY A 1 100 ? -10.352 0.299 7.589 1.00 75.44 100 GLY A N 1
ATOM 775 C CA . GLY A 1 100 ? -10.445 -0.956 8.341 1.00 75.44 100 GLY A CA 1
ATOM 776 C C . GLY A 1 100 ? -9.840 -0.859 9.746 1.00 75.44 100 GLY A C 1
ATOM 777 O O . GLY A 1 100 ? -10.381 -1.418 10.699 1.00 75.44 100 GLY A O 1
ATOM 778 N N . SER A 1 101 ? -8.742 -0.112 9.899 1.00 75.62 101 SER A N 1
ATOM 779 C CA . SER A 1 101 ? -8.126 0.151 11.204 1.00 75.62 101 SER A CA 1
ATOM 780 C C . SER A 1 101 ? -9.026 1.013 12.096 1.00 75.62 101 SER A C 1
ATOM 782 O O . SER A 1 101 ? -9.224 0.680 13.264 1.00 75.62 101 SER A O 1
ATOM 784 N N . SER A 1 102 ? -9.624 2.084 11.561 1.00 68.69 102 SER A N 1
ATOM 785 C CA . SER A 1 102 ? -10.540 2.937 12.326 1.00 68.69 102 SER A CA 1
ATOM 786 C C . SER A 1 102 ? -11.791 2.188 12.774 1.00 68.69 102 SER A C 1
ATOM 788 O O . SER A 1 102 ? -12.187 2.323 13.930 1.00 68.69 102 SER A O 1
ATOM 790 N N . ASP A 1 103 ? -12.363 1.337 11.920 1.00 82.00 103 ASP A N 1
ATOM 791 C CA . ASP A 1 103 ? -13.516 0.509 12.286 1.00 82.00 103 ASP A CA 1
ATOM 792 C C . ASP A 1 103 ? -13.162 -0.504 13.382 1.00 82.00 103 ASP A C 1
ATOM 794 O O . ASP A 1 103 ? -13.936 -0.706 14.323 1.00 82.00 103 ASP A O 1
ATOM 798 N N . ALA A 1 104 ? -11.969 -1.104 13.318 1.00 79.88 104 ALA A N 1
ATOM 799 C CA . ALA A 1 104 ? -11.472 -2.011 14.352 1.00 79.88 104 ALA A CA 1
ATOM 800 C C . ALA A 1 104 ? -11.243 -1.299 15.700 1.00 79.88 104 ALA A C 1
ATOM 802 O O . ALA A 1 104 ? -11.535 -1.859 16.759 1.00 79.88 104 ALA A O 1
ATOM 803 N N . VAL A 1 105 ? -10.742 -0.059 15.682 1.00 80.31 105 VAL A N 1
ATOM 804 C CA . VAL A 1 105 ? -10.599 0.758 16.897 1.00 80.31 105 VAL A CA 1
ATOM 805 C C . VAL A 1 105 ? -11.973 1.106 17.467 1.00 80.31 105 VAL A C 1
ATOM 807 O O . VAL A 1 105 ? -12.220 0.833 18.638 1.00 80.31 105 VAL A O 1
ATOM 810 N N . LEU A 1 106 ? -12.897 1.616 16.647 1.00 81.06 106 LEU A N 1
ATOM 811 C CA . LEU A 1 106 ? -14.248 1.984 17.085 1.00 81.06 106 LEU A CA 1
ATOM 812 C C . LEU A 1 106 ? -15.019 0.798 17.674 1.00 81.06 106 LEU A C 1
ATOM 814 O O . LEU A 1 106 ? -15.675 0.935 18.709 1.00 81.06 106 LEU A O 1
ATOM 818 N N . THR A 1 107 ? -14.926 -0.379 17.055 1.00 85.69 107 THR A N 1
ATOM 819 C CA . THR A 1 107 ? -15.558 -1.603 17.572 1.00 85.69 107 THR A CA 1
ATOM 820 C C . THR A 1 107 ? -14.958 -2.044 18.903 1.00 85.69 107 THR A C 1
ATOM 822 O O . THR A 1 107 ? -15.717 -2.337 19.828 1.00 85.69 107 THR A O 1
ATOM 825 N N . LYS A 1 108 ? -13.626 -2.018 19.054 1.00 84.94 108 LYS A N 1
ATOM 826 C CA . LYS A 1 108 ? -12.965 -2.313 20.337 1.00 84.94 108 LYS A CA 1
ATOM 827 C C . LYS A 1 108 ? -13.347 -1.318 21.429 1.00 84.94 108 LYS A C 1
ATOM 829 O O . LYS A 1 108 ? -13.708 -1.739 22.523 1.00 84.94 108 LYS A O 1
ATOM 834 N N . THR A 1 109 ? -13.330 -0.018 21.138 1.00 80.81 109 THR A N 1
ATOM 835 C CA . THR A 1 109 ? -13.729 1.017 22.102 1.00 80.81 109 THR A CA 1
ATOM 836 C C . THR A 1 109 ? -15.184 0.838 22.527 1.00 80.81 109 THR A C 1
ATOM 838 O O . THR A 1 109 ? -15.495 0.906 23.713 1.00 80.81 109 THR A O 1
ATOM 841 N N . ARG A 1 110 ? -16.084 0.528 21.585 1.00 87.44 110 ARG A N 1
ATOM 842 C CA . ARG A 1 110 ? -17.491 0.255 21.900 1.00 87.44 110 ARG A CA 1
ATOM 843 C C . ARG A 1 110 ? -17.664 -0.981 22.783 1.00 87.44 110 ARG A C 1
ATOM 845 O O . ARG A 1 110 ? -18.553 -0.979 23.631 1.00 87.44 110 ARG A O 1
ATOM 852 N N . GLN A 1 111 ? -16.856 -2.021 22.580 1.00 89.12 111 GLN A N 1
ATOM 853 C CA . GLN A 1 111 ? -16.897 -3.224 23.408 1.00 89.12 111 GLN A CA 1
ATOM 854 C C . GLN A 1 111 ? -16.418 -2.934 24.834 1.00 89.12 111 GLN A C 1
ATOM 856 O O . GLN A 1 111 ? -17.138 -3.245 25.776 1.00 89.12 111 GLN A O 1
ATOM 861 N N . LEU A 1 112 ? -15.286 -2.240 24.986 1.00 88.81 112 LEU A N 1
ATOM 862 C CA . LEU A 1 112 ? -14.764 -1.841 26.298 1.00 88.81 112 LEU A CA 1
ATOM 863 C C . LEU A 1 112 ? -15.781 -1.014 27.094 1.00 88.81 112 LEU A C 1
ATOM 865 O O . LEU A 1 112 ? -16.046 -1.320 28.251 1.00 88.81 112 LEU A O 1
ATOM 869 N N . ILE A 1 113 ? -16.423 -0.028 26.454 1.00 89.94 113 ILE A N 1
ATOM 870 C CA . ILE A 1 113 ? -17.457 0.789 27.107 1.00 89.94 113 ILE A CA 1
ATOM 871 C C . ILE A 1 113 ? -18.628 -0.077 27.585 1.00 89.94 113 ILE A C 1
ATOM 873 O O . ILE A 1 113 ? -19.143 0.147 28.678 1.00 89.94 113 ILE A O 1
ATOM 877 N N . LYS A 1 114 ? -19.070 -1.062 26.790 1.00 91.38 114 LYS A N 1
ATOM 878 C CA . LYS A 1 114 ? -20.150 -1.974 27.197 1.00 91.38 114 LYS A CA 1
ATOM 879 C C . LYS A 1 114 ? -19.752 -2.828 28.397 1.00 91.38 114 LYS A C 1
ATOM 881 O O . LYS A 1 114 ? -20.560 -2.974 29.313 1.00 91.38 114 LYS A O 1
ATOM 886 N N . ASP A 1 115 ? -18.537 -3.364 28.383 1.00 90.12 115 ASP A N 1
ATOM 887 C CA . ASP A 1 115 ? -18.032 -4.233 29.443 1.00 90.12 115 ASP A CA 1
ATOM 888 C C . ASP A 1 115 ? -17.890 -3.452 30.761 1.00 90.12 115 ASP A C 1
ATOM 890 O O . ASP A 1 115 ? -18.344 -3.918 31.808 1.00 90.12 115 ASP A O 1
ATOM 894 N N . GLU A 1 116 ? -17.378 -2.216 30.710 1.00 90.25 116 GLU A N 1
ATOM 895 C CA . GLU A 1 116 ? -17.303 -1.325 31.876 1.00 90.25 116 GLU A CA 1
ATOM 896 C C . GLU A 1 116 ? -18.690 -0.954 32.419 1.00 90.25 116 GLU A C 1
ATOM 898 O O . GLU A 1 116 ? -18.924 -1.039 33.625 1.00 90.25 116 GLU A O 1
ATOM 903 N N . LEU A 1 117 ? -19.645 -0.599 31.550 1.00 92.06 117 LEU A N 1
ATOM 904 C CA . LEU A 1 117 ? -21.023 -0.285 31.957 1.00 92.06 117 LEU A CA 1
ATOM 905 C C . LEU A 1 117 ? -21.710 -1.480 32.624 1.00 92.06 117 LEU A C 1
ATOM 907 O O . LEU A 1 117 ? -22.447 -1.321 33.601 1.00 92.06 117 LEU A O 1
ATOM 911 N N . GLN A 1 118 ? -21.474 -2.683 32.102 1.00 90.06 118 GLN A N 1
ATOM 912 C CA . GLN A 1 118 ? -22.006 -3.910 32.676 1.00 90.06 118 GLN A CA 1
ATOM 913 C C . GLN A 1 118 ? -21.375 -4.210 34.040 1.00 90.06 118 GLN A C 1
ATOM 915 O O . GLN A 1 118 ? -22.110 -4.523 34.980 1.00 90.06 118 GLN A O 1
ATOM 920 N N . GLY A 1 119 ? -20.053 -4.063 34.166 1.00 88.88 119 GLY A N 1
ATOM 921 C CA . GLY A 1 119 ? -19.344 -4.212 35.437 1.00 88.88 119 GLY A CA 1
ATOM 922 C C . GLY A 1 119 ? -19.830 -3.214 36.490 1.00 88.88 119 GLY A C 1
ATOM 923 O O . GLY A 1 119 ? -20.127 -3.600 37.621 1.00 88.88 119 GLY A O 1
ATOM 924 N N . LEU A 1 120 ? -20.030 -1.950 36.104 1.00 90.00 120 LEU A N 1
ATOM 925 C CA . LEU A 1 120 ? -20.570 -0.917 36.988 1.00 90.00 120 LEU A CA 1
ATOM 926 C C . LEU A 1 120 ? -21.986 -1.268 37.465 1.00 90.00 120 LEU A C 1
ATOM 928 O O . LEU A 1 120 ? -22.286 -1.175 38.653 1.00 90.00 120 LEU A O 1
ATOM 932 N N . ARG A 1 121 ? -22.859 -1.726 36.558 1.00 87.69 121 ARG A N 1
ATOM 933 C CA . ARG A 1 121 ? -24.227 -2.147 36.902 1.00 87.69 121 ARG A CA 1
ATOM 934 C C . ARG A 1 121 ? -24.237 -3.310 37.896 1.00 87.69 121 ARG A C 1
ATOM 936 O O . ARG A 1 121 ? -25.083 -3.336 38.788 1.00 87.69 121 ARG A O 1
ATOM 943 N N . GLN A 1 122 ? -23.330 -4.272 37.735 1.00 89.25 122 GLN A N 1
ATOM 944 C CA . GLN A 1 122 ? -23.194 -5.402 38.655 1.00 89.25 122 GLN A CA 1
ATOM 945 C C . GLN A 1 122 ? -22.701 -4.938 40.027 1.00 89.25 122 GLN A C 1
ATOM 947 O O . GLN A 1 122 ? -23.356 -5.233 41.022 1.00 89.25 122 GLN A O 1
ATOM 952 N N . SER A 1 123 ? -21.640 -4.129 40.061 1.00 90.88 123 SER A N 1
ATOM 953 C CA . SER A 1 123 ? -21.073 -3.551 41.284 1.00 90.88 123 SER A CA 1
ATOM 954 C C . SER A 1 123 ? -22.109 -2.745 42.076 1.00 90.88 123 SER A C 1
ATOM 956 O O . SER A 1 123 ? -22.330 -3.003 43.257 1.00 90.88 123 SER A O 1
ATOM 958 N N . VAL A 1 124 ? -22.846 -1.841 41.420 1.00 87.75 124 VAL A N 1
ATOM 959 C CA . VAL A 1 124 ? -23.936 -1.085 42.063 1.00 87.75 124 VAL A CA 1
ATOM 960 C C . VAL A 1 124 ? -25.036 -2.023 42.563 1.00 87.75 124 VAL A C 1
ATOM 962 O O . VAL A 1 124 ? -25.544 -1.847 43.667 1.00 87.75 124 VAL A O 1
ATOM 965 N N . GLY A 1 125 ? -25.398 -3.043 41.781 1.00 85.62 125 GLY A N 1
ATOM 966 C CA . GLY A 1 125 ? -26.393 -4.035 42.185 1.00 85.62 125 GLY A CA 1
ATOM 967 C C . GLY A 1 125 ? -25.978 -4.850 43.413 1.00 85.62 125 GLY A C 1
ATOM 968 O O . GLY A 1 125 ? -26.839 -5.205 44.219 1.00 85.62 125 GLY A O 1
ATOM 969 N N . GLU A 1 126 ? -24.686 -5.136 43.568 1.00 88.88 126 GLU A N 1
ATOM 970 C CA . GLU A 1 126 ? -24.119 -5.791 44.748 1.00 88.88 126 GLU A CA 1
ATOM 971 C C . GLU A 1 126 ? -24.118 -4.864 45.960 1.00 88.88 126 GLU A C 1
ATOM 973 O O . GLU A 1 126 ? -24.607 -5.276 47.009 1.00 88.88 126 GLU A O 1
ATOM 978 N N . ILE A 1 127 ? -23.683 -3.608 45.796 1.00 89.06 127 ILE A N 1
ATOM 979 C CA . ILE A 1 127 ? -23.692 -2.594 46.863 1.00 89.06 127 ILE A CA 1
ATOM 980 C C . ILE A 1 127 ? -25.110 -2.399 47.402 1.00 89.06 127 ILE A C 1
ATOM 982 O O . ILE A 1 127 ? -25.337 -2.472 48.607 1.00 89.06 127 ILE A O 1
ATOM 986 N N . VAL A 1 128 ? -26.096 -2.216 46.519 1.00 89.12 128 VAL A N 1
ATOM 987 C CA . VAL A 1 128 ? -27.496 -2.038 46.930 1.00 89.12 128 VAL A CA 1
ATOM 988 C C . VAL A 1 128 ? -28.015 -3.283 47.653 1.00 89.12 128 VAL A C 1
ATOM 990 O O . VAL A 1 128 ? -28.683 -3.162 48.678 1.00 89.12 128 VAL A O 1
ATOM 993 N N . ARG A 1 129 ? -27.682 -4.492 47.176 1.00 87.94 129 ARG A N 1
ATOM 994 C CA . ARG A 1 129 ? -28.054 -5.739 47.865 1.00 87.94 129 ARG A CA 1
ATOM 995 C C . ARG A 1 129 ? -27.405 -5.864 49.244 1.00 87.94 129 ARG A C 1
ATOM 997 O O . ARG A 1 129 ? -28.093 -6.266 50.181 1.00 87.94 129 ARG A O 1
ATOM 1004 N N . SER A 1 130 ? -26.123 -5.529 49.389 1.00 84.38 130 SER A N 1
ATOM 1005 C CA . SER A 1 130 ? -25.447 -5.560 50.689 1.00 84.38 130 SER A CA 1
ATOM 1006 C C . SER A 1 130 ? -26.019 -4.524 51.649 1.00 84.38 130 SER A C 1
ATOM 1008 O O . SER A 1 130 ? -26.235 -4.842 52.815 1.00 84.38 130 SER A O 1
ATOM 1010 N N . GLU A 1 131 ? -26.348 -3.327 51.159 1.00 86.00 131 GLU A N 1
ATOM 1011 C CA . GLU A 1 131 ? -26.943 -2.267 51.974 1.00 86.00 131 GLU A CA 1
ATOM 1012 C C . GLU A 1 131 ? -28.335 -2.672 52.480 1.00 86.00 131 GLU A C 1
ATOM 1014 O O . GLU A 1 131 ? -28.630 -2.534 53.667 1.00 86.00 131 GLU A O 1
ATOM 1019 N N . ILE A 1 132 ? -29.173 -3.252 51.609 1.00 87.00 132 ILE A N 1
ATOM 1020 C CA . ILE A 1 132 ? -30.497 -3.772 51.987 1.00 87.00 132 ILE A CA 1
ATOM 1021 C C . ILE A 1 132 ? -30.358 -4.885 53.031 1.00 87.00 132 ILE A C 1
ATOM 1023 O O . ILE A 1 132 ? -31.065 -4.870 54.038 1.00 87.00 132 ILE A O 1
ATOM 1027 N N . ASN A 1 133 ? -29.435 -5.829 52.833 1.00 85.56 133 ASN A N 1
ATOM 1028 C CA . ASN A 1 133 ? -29.198 -6.902 53.799 1.00 85.56 133 ASN A CA 1
ATOM 1029 C C . ASN A 1 133 ? -28.710 -6.366 55.152 1.00 85.56 133 ASN A C 1
ATOM 1031 O O . ASN A 1 133 ? -29.198 -6.810 56.190 1.00 85.56 133 ASN A O 1
ATOM 1035 N N . ASN A 1 134 ? -27.807 -5.383 55.155 1.00 85.19 134 ASN A N 1
ATOM 1036 C CA . ASN A 1 134 ? -27.337 -4.730 56.377 1.00 85.19 134 ASN A CA 1
ATOM 1037 C C . ASN A 1 134 ? -28.473 -3.991 57.093 1.00 85.19 134 ASN A C 1
ATOM 1039 O O . ASN A 1 134 ? -28.608 -4.099 58.312 1.00 85.19 134 ASN A O 1
ATOM 1043 N N . ALA A 1 135 ? -29.323 -3.272 56.356 1.00 79.44 135 ALA A N 1
ATOM 1044 C CA . ALA A 1 135 ? -30.494 -2.608 56.919 1.00 79.44 135 ALA A CA 1
ATOM 1045 C C . ALA A 1 135 ? -31.473 -3.621 57.536 1.00 79.44 135 ALA A C 1
ATOM 1047 O O . ALA A 1 135 ? -31.915 -3.432 58.669 1.00 79.44 135 ALA A O 1
ATOM 1048 N N . LEU A 1 136 ? -31.748 -4.734 56.848 1.00 75.88 136 LEU A N 1
ATOM 1049 C CA . LEU A 1 136 ? -32.607 -5.803 57.361 1.00 75.88 136 LEU A CA 1
ATOM 1050 C C . LEU A 1 136 ? -32.026 -6.435 58.634 1.00 75.88 136 LEU A C 1
ATOM 1052 O O . LEU A 1 136 ? -32.735 -6.532 59.636 1.00 75.88 136 LEU A O 1
ATOM 1056 N N . GLN A 1 137 ? -30.737 -6.781 58.662 1.00 72.31 137 GLN A N 1
ATOM 1057 C CA . GLN A 1 137 ? -30.112 -7.338 59.868 1.00 72.31 137 GLN A CA 1
ATOM 1058 C C . GLN A 1 137 ? -30.094 -6.342 61.036 1.00 72.31 137 GLN A C 1
ATOM 1060 O O . GLN A 1 137 ? -30.431 -6.706 62.163 1.00 72.31 137 GLN A O 1
ATOM 1065 N N . ASN A 1 138 ? -29.820 -5.063 60.775 1.00 64.19 138 ASN A N 1
ATOM 1066 C CA . ASN A 1 138 ? -29.863 -4.022 61.804 1.00 64.19 138 ASN A CA 1
ATOM 1067 C C . ASN A 1 138 ? -31.282 -3.769 62.344 1.00 64.19 138 ASN A C 1
ATOM 1069 O O . ASN A 1 138 ? -31.438 -3.411 63.512 1.00 64.19 138 ASN A O 1
ATOM 1073 N N . THR A 1 139 ? -32.329 -3.978 61.537 1.00 56.81 139 THR A N 1
ATOM 1074 C CA . THR A 1 139 ? -33.724 -3.911 62.014 1.00 56.81 139 THR A CA 1
ATOM 1075 C C . THR A 1 139 ? -34.145 -5.137 62.829 1.00 56.81 139 THR A C 1
ATOM 1077 O O . THR A 1 139 ? -34.922 -4.987 63.772 1.00 56.81 139 THR A O 1
ATOM 1080 N N . VAL A 1 140 ? -33.595 -6.325 62.544 1.00 51.34 140 VAL A N 1
ATOM 1081 C CA . VAL A 1 140 ? -33.818 -7.544 63.347 1.00 51.34 140 VAL A CA 1
ATOM 1082 C C . VAL A 1 140 ? -33.176 -7.417 64.733 1.00 51.34 140 VAL A C 1
ATOM 1084 O O . VAL A 1 140 ? -33.802 -7.778 65.724 1.00 51.34 140 VAL A O 1
ATOM 1087 N N . VAL A 1 141 ? -31.981 -6.824 64.828 1.00 52.97 141 VAL A N 1
ATOM 1088 C CA . VAL A 1 141 ? -31.272 -6.612 66.107 1.00 52.97 141 VAL A CA 1
ATOM 1089 C C . VAL A 1 141 ? -31.899 -5.489 66.956 1.00 52.97 141 VAL A C 1
ATOM 1091 O O . VAL A 1 141 ? -31.740 -5.472 68.173 1.00 52.97 141 VAL A O 1
ATOM 1094 N N . LYS A 1 142 ? -32.659 -4.563 66.351 1.00 46.91 142 LYS A N 1
ATOM 1095 C CA . LYS A 1 142 ? -33.319 -3.439 67.048 1.00 46.91 142 LYS A CA 1
ATOM 1096 C C . LYS A 1 142 ? -34.769 -3.688 67.479 1.00 46.91 142 LYS A C 1
ATOM 1098 O O . LYS A 1 142 ? -35.389 -2.758 68.004 1.00 46.91 142 LYS A O 1
ATOM 1103 N N . ARG A 1 143 ? -35.337 -4.891 67.312 1.00 47.34 143 ARG A N 1
ATOM 1104 C CA . ARG A 1 143 ? -36.595 -5.206 68.012 1.00 47.34 143 ARG A CA 1
ATOM 1105 C C . ARG A 1 143 ? -36.314 -5.143 69.513 1.00 47.34 143 ARG A C 1
ATOM 1107 O O . ARG A 1 143 ? -35.524 -5.930 70.026 1.00 47.34 143 ARG A O 1
ATOM 1114 N N . ARG A 1 144 ? -36.921 -4.162 70.195 1.00 48.66 144 ARG A N 1
ATOM 1115 C CA . ARG A 1 144 ? -36.918 -4.077 71.662 1.00 48.66 144 ARG A CA 1
ATOM 1116 C C . ARG A 1 144 ? -37.260 -5.466 72.222 1.00 48.66 144 ARG A C 1
ATOM 1118 O O . ARG A 1 144 ? -38.201 -6.064 71.700 1.00 48.66 144 ARG A O 1
ATOM 1125 N N . PRO A 1 145 ? -36.550 -5.963 73.251 1.00 54.31 145 PRO A N 1
ATOM 1126 C CA . PRO A 1 145 ? -37.047 -7.108 73.999 1.00 54.31 145 PRO A CA 1
ATOM 1127 C C . PRO A 1 145 ? -38.457 -6.764 74.486 1.00 54.31 145 PRO A C 1
ATOM 1129 O O . PRO A 1 145 ? -38.676 -5.651 74.980 1.00 54.31 145 PRO A O 1
ATOM 1132 N N . ASP A 1 146 ? -39.406 -7.678 74.276 1.00 58.03 146 ASP A N 1
ATOM 1133 C CA . ASP A 1 146 ? -40.764 -7.515 74.784 1.00 58.03 146 ASP A CA 1
ATOM 1134 C C . ASP A 1 146 ? -40.684 -7.179 76.280 1.00 58.03 146 ASP A C 1
ATOM 1136 O O . ASP A 1 146 ? -39.879 -7.788 77.000 1.00 58.03 146 ASP A O 1
ATOM 1140 N N . PRO A 1 147 ? -41.435 -6.170 76.762 1.00 60.31 147 PRO A N 1
ATOM 1141 C CA . PRO A 1 147 ? -41.411 -5.841 78.174 1.00 60.31 147 PRO A CA 1
ATOM 1142 C C . PRO A 1 147 ? -41.790 -7.100 78.968 1.00 60.31 147 PRO A C 1
ATOM 1144 O O . PRO A 1 147 ? -42.735 -7.794 78.579 1.00 60.31 147 PRO A O 1
ATOM 1147 N N . PRO A 1 148 ? -41.061 -7.425 80.053 1.00 62.97 148 PRO A N 1
ATOM 1148 C CA . PRO A 1 148 ? -41.397 -8.579 80.872 1.00 62.97 148 PRO A CA 1
ATOM 1149 C C . PRO A 1 148 ? -42.857 -8.453 81.328 1.00 62.97 148 PRO A C 1
ATOM 1151 O O . PRO A 1 148 ? -43.297 -7.331 81.610 1.00 62.97 148 PRO A O 1
ATOM 1154 N N . PRO A 1 149 ? -43.616 -9.565 81.374 1.00 58.56 149 PRO A N 1
ATOM 1155 C CA . PRO A 1 149 ? -45.022 -9.531 81.746 1.00 58.56 149 PRO A CA 1
ATOM 1156 C C . PRO A 1 149 ? -45.155 -8.810 83.086 1.00 58.56 149 PRO A C 1
ATOM 1158 O O . PRO A 1 149 ? -44.559 -9.218 84.085 1.00 58.56 149 PRO A O 1
ATOM 1161 N N . GLN A 1 150 ? -45.877 -7.688 83.083 1.00 58.75 150 GLN A N 1
ATOM 1162 C CA . GLN A 1 150 ? -46.179 -6.969 84.308 1.00 58.75 150 GLN A CA 1
ATOM 1163 C C . GLN A 1 150 ? -47.033 -7.890 85.170 1.00 58.75 150 GLN A C 1
ATOM 1165 O O . GLN A 1 150 ? -48.164 -8.221 84.822 1.00 58.75 150 GLN A O 1
ATOM 1170 N N . ASP A 1 151 ? -46.461 -8.325 86.285 1.00 52.28 151 ASP A N 1
ATOM 1171 C CA . ASP A 1 151 ? -47.168 -9.070 87.310 1.00 52.28 151 ASP A CA 1
ATOM 1172 C C . ASP A 1 151 ? -48.194 -8.104 87.925 1.00 52.28 151 ASP A C 1
ATOM 1174 O O . ASP A 1 151 ? -47.873 -7.286 88.791 1.00 52.28 151 ASP A O 1
ATOM 1178 N N . HIS A 1 152 ? -49.426 -8.123 87.412 1.00 55.72 152 HIS A N 1
ATOM 1179 C CA . HIS A 1 152 ? -50.551 -7.356 87.944 1.00 55.72 152 HIS A CA 1
ATOM 1180 C C . HIS A 1 152 ? -51.009 -7.971 89.273 1.00 55.72 152 HIS A C 1
ATOM 1182 O O . HIS A 1 152 ? -52.141 -8.428 89.423 1.00 55.72 152 HIS A O 1
ATOM 1188 N N . ARG A 1 153 ? -50.124 -7.988 90.274 1.00 54.41 153 ARG A N 1
ATOM 1189 C CA . ARG A 1 153 ? -50.534 -8.166 91.663 1.00 54.41 153 ARG A CA 1
ATOM 1190 C C . ARG A 1 153 ? -51.261 -6.897 92.066 1.00 54.41 153 ARG A C 1
ATOM 1192 O O . ARG A 1 153 ? -50.636 -5.867 92.306 1.00 54.41 153 ARG A O 1
ATOM 1199 N N . ILE A 1 154 ? -52.585 -6.984 92.099 1.00 55.34 154 ILE A N 1
ATOM 1200 C CA . ILE A 1 154 ? -53.480 -5.958 92.626 1.00 55.34 154 ILE A CA 1
ATOM 1201 C C . ILE A 1 154 ? -53.071 -5.724 94.089 1.00 55.34 154 ILE A C 1
ATOM 1203 O O . ILE A 1 154 ? -53.455 -6.480 94.976 1.00 55.34 154 ILE A O 1
ATOM 1207 N N . ARG A 1 155 ? -52.206 -4.732 94.336 1.00 54.00 155 ARG A N 1
ATOM 1208 C CA . ARG A 1 155 ? -51.686 -4.413 95.677 1.00 54.00 155 ARG A CA 1
ATOM 1209 C C . ARG A 1 155 ? -52.709 -3.709 96.568 1.00 54.00 155 ARG A C 1
ATOM 1211 O O . ARG A 1 155 ? -52.487 -3.640 97.768 1.00 54.00 155 ARG A O 1
ATOM 1218 N N . ASP A 1 156 ? -53.840 -3.299 96.000 1.00 55.81 156 ASP A N 1
ATOM 1219 C CA . ASP A 1 156 ? -54.862 -2.504 96.685 1.00 55.81 156 ASP A CA 1
ATOM 1220 C C . ASP A 1 156 ? -56.261 -3.136 96.601 1.00 55.81 156 ASP A C 1
ATOM 1222 O O . ASP A 1 156 ? -57.276 -2.441 96.651 1.00 55.81 156 ASP A O 1
ATOM 1226 N N . TYR A 1 157 ? -56.348 -4.465 96.463 1.00 60.41 157 TYR A N 1
ATOM 1227 C CA . TYR A 1 157 ? -57.642 -5.134 96.588 1.00 60.41 157 TYR A CA 1
ATOM 1228 C C . TYR A 1 157 ? -58.042 -5.196 98.064 1.00 60.41 157 TYR A C 1
ATOM 1230 O O . TYR A 1 157 ? -57.600 -6.073 98.806 1.00 60.41 157 TYR A O 1
ATOM 1238 N N . VAL A 1 158 ? -58.891 -4.259 98.482 1.00 61.09 158 VAL A N 1
ATOM 1239 C CA . VAL A 1 158 ? -59.638 -4.350 99.738 1.00 61.09 158 VAL A CA 1
ATOM 1240 C C . VAL A 1 158 ? -60.965 -5.055 99.429 1.00 61.09 158 VAL A C 1
ATOM 1242 O O . VAL A 1 158 ? -61.806 -4.469 98.743 1.00 61.09 158 VAL A O 1
ATOM 1245 N N . PRO A 1 159 ? -61.173 -6.309 99.871 1.00 67.12 159 PRO A N 1
ATOM 1246 C CA . PRO A 1 159 ? -62.450 -6.986 99.677 1.00 67.12 159 PRO A CA 1
ATOM 1247 C C . PRO A 1 159 ? -63.563 -6.247 100.443 1.00 67.12 159 PRO A C 1
ATOM 1249 O O . PRO A 1 159 ? -63.343 -5.838 101.588 1.00 67.12 159 PRO A O 1
ATOM 1252 N N . PRO A 1 160 ? -64.758 -6.063 99.851 1.00 66.12 160 PRO A N 1
ATOM 1253 C CA . PRO A 1 160 ? -65.872 -5.425 100.542 1.00 66.12 160 PRO A CA 1
ATOM 1254 C C . PRO A 1 160 ? -66.338 -6.288 101.729 1.00 66.12 160 PRO A C 1
ATOM 1256 O O . PRO A 1 160 ? -66.295 -7.520 101.644 1.00 66.12 160 PRO A O 1
ATOM 1259 N N . PRO A 1 161 ? -66.788 -5.676 102.841 1.00 62.19 161 PRO A N 1
ATOM 1260 C CA . PRO A 1 161 ? -67.242 -6.421 104.007 1.00 62.19 161 PRO A CA 1
ATOM 1261 C C . PRO A 1 161 ? -68.480 -7.254 103.656 1.00 62.19 161 PRO A C 1
ATOM 1263 O O . PRO A 1 161 ? -69.445 -6.748 103.081 1.00 62.19 161 PRO A O 1
ATOM 1266 N N . MET A 1 162 ? -68.438 -8.542 104.005 1.00 58.66 162 MET A N 1
ATOM 1267 C CA . MET A 1 162 ? -69.574 -9.450 103.858 1.00 58.66 162 MET A CA 1
ATOM 1268 C C . MET A 1 162 ? -70.777 -8.924 104.648 1.00 58.66 162 MET A C 1
ATOM 1270 O O . MET A 1 162 ? -70.677 -8.646 105.842 1.00 58.66 162 MET A O 1
ATOM 1274 N N . SER A 1 163 ? -71.923 -8.820 103.975 1.00 52.06 163 SER A N 1
ATOM 1275 C CA . SER A 1 163 ? -73.211 -8.575 104.617 1.00 52.06 163 SER A CA 1
ATOM 1276 C C . SER A 1 163 ? -73.608 -9.821 105.407 1.00 52.06 163 SER A C 1
ATOM 1278 O O . SER A 1 163 ? -73.953 -10.851 104.834 1.00 52.06 163 SER A O 1
ATOM 1280 N N . THR A 1 164 ? -73.529 -9.740 106.732 1.00 60.72 164 THR A N 1
ATOM 1281 C CA . THR A 1 164 ? -74.207 -10.676 107.628 1.00 60.72 164 THR A CA 1
ATOM 1282 C C . THR A 1 164 ? -75.684 -10.295 107.677 1.00 60.72 164 THR A C 1
ATOM 1284 O O . THR A 1 164 ? -76.051 -9.326 108.344 1.00 60.72 164 THR A O 1
ATOM 1287 N N . GLY A 1 165 ? -76.515 -11.027 106.939 1.00 49.06 165 GLY A N 1
ATOM 1288 C CA . GLY A 1 165 ? -77.973 -10.941 106.988 1.00 49.06 165 GLY A CA 1
ATOM 1289 C C . GLY A 1 165 ? -78.553 -12.285 107.419 1.00 49.06 165 GLY A C 1
ATOM 1290 O O . GLY A 1 165 ? -78.323 -13.271 106.727 1.00 49.06 165 GLY A O 1
ATOM 1291 N N . TYR A 1 166 ? -79.210 -12.250 108.582 1.00 46.38 166 TYR A N 1
ATOM 1292 C CA . TYR A 1 166 ? -79.933 -13.278 109.349 1.00 46.38 166 TYR A CA 1
ATOM 1293 C C . TYR A 1 166 ? -80.503 -14.489 108.601 1.00 46.38 166 TYR A C 1
ATOM 1295 O O . TYR A 1 166 ? -81.156 -14.291 107.554 1.00 46.38 166 TYR A O 1
#

Radius of gyration: 46.19 Å; chains: 1; bounding box: 107×24×134 Å

Foldseek 3Di:
DPPVVVVVVVPPPPCPVVPPPPDFAALVVLCVLVVHDSVVVVVCCVVVQWPWAQDDPVSNGTTTQNCSVCVSVVNNVSSVVSSVVSVVVVVVVVVVVVVVVVVVVVVVVVVVVVVVVVVVVVVVVVVVVVVVVVVVVVVVVPPPDDPDPPPPPVPPDDDDDDDPDD

pLDDT: mean 71.01, std 16.03, range [33.94, 92.06]

Sequence (166 aa):
MKDLQRENEVQLQPTIQVKQLPLLLRPKQTCELFGIDLKALHKLETSGRVKAVRIGPKKVQRRYSPVAVAKALGVDLMAENYTLVAGIDFARELGGKLAGSSDAVLTKTRQLIKDELQGLRQSVGEIVRSEINNALQNTVVKRRPDPPPQDHRIRDYVPPPMSTGY

Secondary structure (DSSP, 8-state):
--SSSHHHHTT---------STT-B-HHHHHHHHT--HHHHHHHHHTTSSPPEEESTTS-EEEB-HHHHHHHHT-HHHHHHHHHHHHHHHHHHHHHHHHHHHHHHHHHHHHHHHHHHHHHHHHHHHHHHHHHHHHHHHHHHTSPPPPPP-----TT--PPPP----